Protein AF-A0A8T5H7S3-F1 (afdb_monomer_lite)

Foldseek 3Di:
DPPLPVVVLVVLVVVLVVLVVVQDPDPVVNVVSVVSNVVSVVVNVVSD

Structure (mmCIF, N/CA/C/O backbone):
data_AF-A0A8T5H7S3-F1
#
_entry.id   AF-A0A8T5H7S3-F1
#
loop_
_atom_site.group_PDB
_atom_site.id
_atom_site.type_symbol
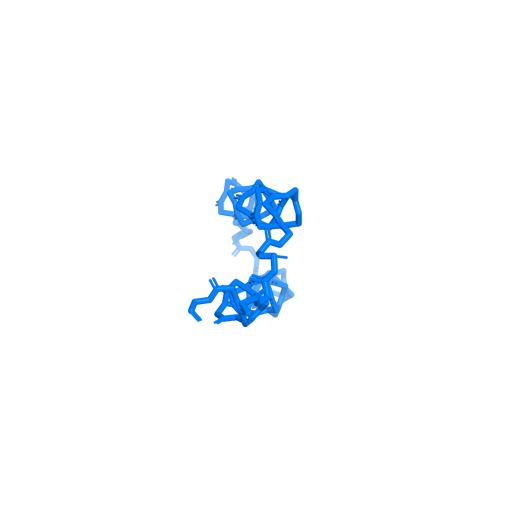_atom_site.label_atom_id
_atom_site.label_alt_id
_atom_site.label_comp_id
_atom_site.label_asym_id
_atom_site.label_entity_id
_atom_site.label_seq_id
_atom_site.pdbx_PDB_ins_code
_atom_site.Cartn_x
_atom_site.Cartn_y
_atom_site.Cartn_z
_atom_site.occupancy
_atom_site.B_iso_or_equiv
_atom_site.auth_seq_id
_atom_site.auth_comp_id
_atom_site.auth_asym_id
_atom_site.auth_atom_id
_atom_site.pdbx_PDB_model_num
ATOM 1 N N . MET A 1 1 ? -12.417 -3.795 23.609 1.00 43.31 1 MET A N 1
ATOM 2 C CA . MET A 1 1 ? -12.531 -3.675 22.141 1.00 43.31 1 MET A CA 1
ATOM 3 C C . MET A 1 1 ? -11.680 -2.496 21.732 1.00 43.31 1 MET A C 1
ATOM 5 O O . MET A 1 1 ? -11.991 -1.386 22.143 1.00 43.31 1 MET A O 1
ATOM 9 N N . VAL A 1 2 ? -10.569 -2.744 21.034 1.00 54.50 2 VAL A N 1
ATOM 10 C CA . VAL A 1 2 ? -9.766 -1.673 20.433 1.00 54.50 2 VAL A CA 1
ATOM 11 C C . VAL A 1 2 ? -10.716 -0.907 19.524 1.00 54.50 2 VAL A C 1
ATOM 13 O O . VAL A 1 2 ? -11.309 -1.498 18.623 1.00 54.50 2 VAL A O 1
ATOM 16 N N . THR A 1 3 ? -10.947 0.370 19.806 1.00 57.03 3 THR A N 1
ATOM 17 C CA . THR A 1 3 ? -11.561 1.280 18.844 1.00 57.03 3 THR A CA 1
ATOM 18 C C . THR A 1 3 ? -10.636 1.283 17.642 1.00 57.03 3 THR A C 1
ATOM 20 O O . THR A 1 3 ? -9.629 1.984 17.652 1.00 57.03 3 THR A O 1
ATOM 23 N N . VAL A 1 4 ? -10.925 0.411 16.670 1.00 61.31 4 VAL A N 1
ATOM 24 C CA . VAL A 1 4 ? -10.320 0.397 15.339 1.00 61.31 4 VAL A CA 1
ATOM 25 C C . VAL A 1 4 ? -10.268 1.854 14.926 1.00 61.31 4 VAL A C 1
ATOM 27 O O . VAL A 1 4 ? -11.320 2.489 14.801 1.00 61.31 4 VAL A O 1
ATOM 30 N N . ASP A 1 5 ? -9.061 2.413 14.838 1.00 66.50 5 ASP A N 1
ATOM 31 C CA . ASP A 1 5 ? -8.886 3.794 14.422 1.00 66.50 5 ASP A CA 1
ATOM 32 C C . ASP A 1 5 ? -9.291 3.855 12.948 1.00 66.50 5 ASP A C 1
ATOM 34 O O . ASP A 1 5 ? -8.502 3.655 12.022 1.00 66.50 5 ASP A O 1
ATOM 38 N N . ASN A 1 6 ? -10.595 4.040 12.743 1.00 81.31 6 ASN A N 1
ATOM 39 C CA . ASN A 1 6 ? -11.244 4.030 11.444 1.00 81.31 6 ASN A CA 1
ATOM 40 C C . ASN A 1 6 ? -10.633 5.093 10.532 1.00 81.31 6 ASN A C 1
ATOM 42 O O . ASN A 1 6 ? -10.732 4.974 9.310 1.00 81.31 6 ASN A O 1
ATOM 46 N N . LYS A 1 7 ? -9.999 6.127 11.100 1.00 89.75 7 LYS A N 1
ATOM 47 C CA . LYS A 1 7 ? -9.256 7.114 10.330 1.00 89.75 7 LYS A CA 1
ATOM 48 C C . LYS A 1 7 ? -7.986 6.489 9.758 1.00 89.75 7 LYS A C 1
ATOM 50 O O . LYS A 1 7 ? -7.836 6.509 8.537 1.00 89.75 7 LYS A O 1
ATOM 55 N N . ARG A 1 8 ? -7.139 5.874 10.593 1.00 92.06 8 ARG A N 1
ATOM 56 C CA . ARG A 1 8 ? -5.895 5.237 10.130 1.00 92.06 8 ARG A CA 1
ATOM 57 C C . ARG A 1 8 ? -6.165 4.104 9.141 1.00 92.06 8 ARG A C 1
ATOM 59 O O . ARG A 1 8 ? -5.529 4.049 8.094 1.00 92.06 8 ARG A O 1
ATOM 66 N N . TYR A 1 9 ? -7.171 3.271 9.404 1.00 91.81 9 TYR A N 1
ATOM 67 C CA . TYR A 1 9 ? -7.586 2.219 8.471 1.00 91.81 9 TYR A CA 1
ATOM 68 C C . TYR A 1 9 ? -7.987 2.785 7.094 1.00 91.81 9 TYR A C 1
ATOM 70 O O . TYR A 1 9 ? -7.533 2.306 6.054 1.00 91.81 9 TYR A O 1
ATOM 78 N N . ARG A 1 10 ? -8.791 3.858 7.062 1.00 93.88 10 ARG A N 1
ATOM 79 C CA . ARG A 1 10 ? -9.175 4.532 5.807 1.00 93.88 10 ARG A CA 1
ATOM 80 C C . ARG A 1 10 ? -7.986 5.182 5.099 1.00 93.88 10 ARG A C 1
ATOM 82 O O . ARG A 1 10 ? -7.970 5.206 3.871 1.00 93.88 10 ARG A O 1
ATOM 89 N N . GLU A 1 11 ? -7.025 5.729 5.839 1.00 95.56 11 GLU A N 1
ATOM 90 C CA . GLU A 1 11 ? -5.785 6.282 5.279 1.00 95.56 11 GLU A CA 1
ATOM 91 C C . GLU A 1 11 ? -4.939 5.188 4.624 1.00 95.56 11 GLU A C 1
ATOM 93 O O . GLU A 1 11 ? -4.575 5.331 3.459 1.00 95.56 11 GLU A O 1
ATOM 98 N N . LEU A 1 12 ? -4.747 4.050 5.295 1.00 95.69 12 LEU A N 1
ATOM 99 C CA . LEU A 1 12 ? -4.031 2.899 4.739 1.00 95.69 12 LEU A CA 1
ATOM 100 C C . LEU A 1 12 ? -4.679 2.368 3.456 1.00 95.69 12 LEU A C 1
ATOM 102 O O . LEU A 1 12 ? -3.977 2.044 2.500 1.00 95.69 12 LEU A O 1
ATOM 106 N N . LEU A 1 13 ? -6.013 2.327 3.384 1.00 95.88 13 LEU A N 1
ATOM 107 C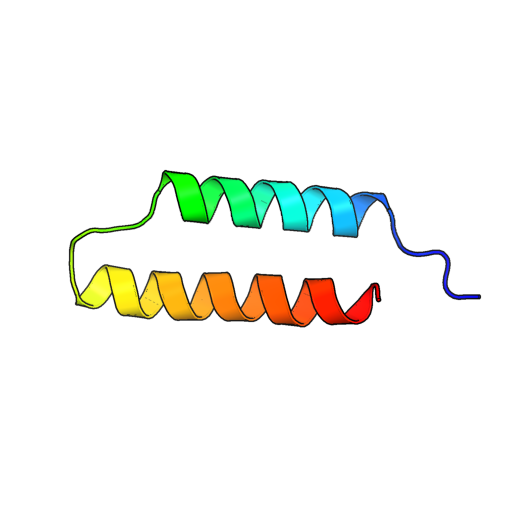 CA . LEU A 1 13 ? -6.714 1.954 2.150 1.00 95.88 13 LEU A CA 1
ATOM 108 C C . LEU A 1 13 ? -6.470 2.952 1.008 1.00 95.88 13 LEU A C 1
ATOM 110 O O . LEU A 1 13 ? -6.333 2.539 -0.147 1.00 95.88 13 LEU A O 1
ATOM 114 N N . LYS A 1 14 ? -6.392 4.255 1.308 1.00 96.69 14 LYS A N 1
ATOM 115 C CA . LYS A 1 14 ? -6.050 5.283 0.312 1.00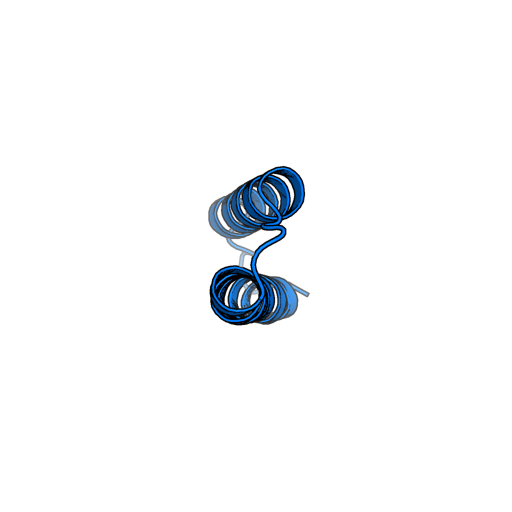 96.69 14 LYS A CA 1
ATOM 116 C C . LYS A 1 14 ? -4.600 5.149 -0.154 1.00 96.69 14 LYS A C 1
ATOM 118 O O . LYS A 1 14 ? -4.360 5.199 -1.356 1.00 96.69 14 LYS A O 1
ATOM 123 N N . GLU A 1 15 ? -3.658 4.949 0.766 1.00 96.81 15 GLU A N 1
ATOM 124 C CA . GLU A 1 15 ? -2.235 4.750 0.456 1.00 96.81 15 GLU A CA 1
ATOM 125 C C . GLU A 1 15 ? -2.009 3.484 -0.379 1.00 96.81 15 GLU A C 1
ATOM 127 O O . GLU A 1 15 ? -1.300 3.522 -1.388 1.00 96.81 15 GLU A O 1
ATOM 132 N N . LYS A 1 16 ? -2.675 2.380 -0.014 1.00 97.06 16 LYS A N 1
ATOM 133 C CA . LYS A 1 16 ? -2.683 1.135 -0.790 1.00 97.06 16 LYS A CA 1
ATOM 134 C C . LYS A 1 16 ? -3.134 1.396 -2.223 1.00 97.06 16 LYS A C 1
ATOM 136 O O . LYS A 1 16 ?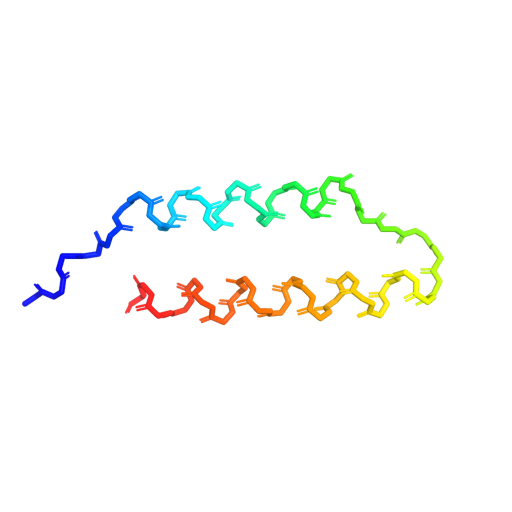 -2.415 1.043 -3.154 1.00 97.06 16 LYS A O 1
ATOM 141 N N . LYS A 1 17 ? -4.291 2.043 -2.397 1.00 97.44 17 LYS A N 1
ATOM 142 C CA . LYS A 1 17 ? -4.829 2.349 -3.727 1.00 97.44 17 LYS A CA 1
ATOM 143 C C . LYS A 1 17 ? -3.876 3.239 -4.527 1.00 97.44 17 LYS A C 1
ATOM 145 O O . LYS A 1 17 ? -3.595 2.945 -5.680 1.00 97.44 17 LYS A O 1
ATOM 150 N N . PHE A 1 18 ? -3.326 4.282 -3.905 1.00 97.44 18 PHE A N 1
ATOM 151 C CA . PHE A 1 18 ? -2.356 5.162 -4.555 1.00 97.44 18 PHE A CA 1
ATOM 152 C C . PHE A 1 18 ? -1.128 4.394 -5.057 1.00 97.44 18 PHE A C 1
ATOM 154 O O . PHE A 1 18 ? -0.674 4.624 -6.177 1.00 97.44 18 PHE A O 1
ATOM 161 N N . LEU A 1 19 ? -0.598 3.463 -4.259 1.00 96.62 19 LEU A N 1
ATOM 162 C CA . LEU A 1 19 ? 0.497 2.607 -4.705 1.00 96.62 19 LEU A CA 1
ATOM 163 C C . LEU A 1 19 ? 0.065 1.676 -5.839 1.00 96.62 19 LEU A C 1
ATOM 165 O O . LEU A 1 19 ? 0.821 1.535 -6.793 1.00 96.62 19 LEU A O 1
ATOM 169 N N . GLU A 1 20 ? -1.112 1.053 -5.768 1.00 96.12 20 GLU A N 1
ATOM 170 C CA . GLU A 1 20 ? -1.638 0.211 -6.855 1.00 96.12 20 GLU A CA 1
ATOM 171 C C . GLU A 1 20 ? -1.740 0.987 -8.178 1.00 96.12 20 GLU A C 1
ATOM 173 O O . GLU A 1 20 ? -1.253 0.499 -9.199 1.00 96.12 20 GLU A O 1
ATOM 178 N N . ASP A 1 21 ? -2.263 2.214 -8.133 1.00 97.44 21 ASP A N 1
ATOM 179 C CA . ASP A 1 21 ? -2.397 3.106 -9.292 1.00 97.44 21 ASP A CA 1
ATOM 180 C C . ASP A 1 21 ? -1.029 3.574 -9.836 1.00 97.44 21 ASP A C 1
ATOM 182 O O . ASP A 1 21 ? -0.878 3.813 -11.032 1.00 97.44 21 ASP A O 1
ATOM 186 N N . ASN A 1 22 ? -0.006 3.663 -8.976 1.00 95.56 22 ASN A N 1
ATOM 187 C CA . ASN A 1 22 ? 1.358 4.089 -9.324 1.00 95.56 22 ASN A CA 1
ATOM 188 C C . ASN A 1 22 ? 2.359 2.924 -9.349 1.00 95.56 22 ASN A C 1
ATOM 190 O O . ASN A 1 22 ? 3.539 3.095 -9.022 1.00 95.56 22 ASN A O 1
ATOM 194 N N . ARG A 1 23 ? 1.907 1.718 -9.707 1.00 95.06 23 ARG A N 1
ATOM 195 C CA . ARG A 1 23 ? 2.786 0.550 -9.795 1.00 95.06 23 ARG A CA 1
ATOM 196 C C . ARG A 1 23 ? 3.874 0.785 -10.858 1.00 95.06 23 ARG A C 1
ATOM 198 O O . ARG A 1 23 ? 3.554 0.895 -12.041 1.00 95.06 23 ARG A O 1
ATOM 205 N N . PRO A 1 24 ? 5.160 0.833 -10.472 1.00 95.88 24 PRO A N 1
ATOM 206 C CA . PRO A 1 24 ? 6.233 1.134 -11.405 1.00 95.88 24 PRO A CA 1
ATOM 207 C C . PRO A 1 24 ? 6.508 -0.052 -12.331 1.00 95.88 24 PRO A C 1
ATOM 209 O O . PR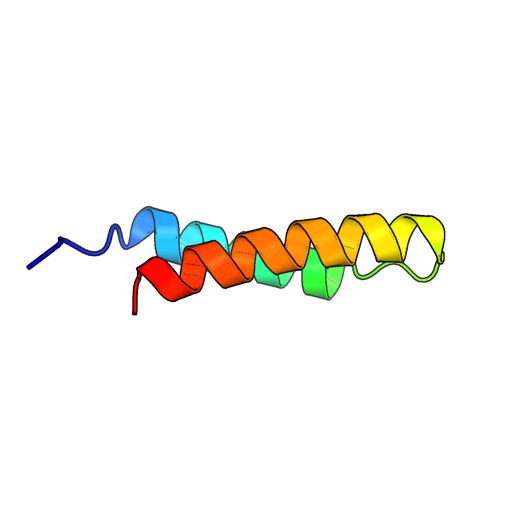O A 1 24 ? 6.306 -1.205 -11.957 1.00 95.88 24 PRO A O 1
ATOM 212 N N . SER A 1 25 ? 7.030 0.230 -13.521 1.00 93.44 25 SER A N 1
ATOM 213 C CA . SER A 1 25 ? 7.505 -0.782 -14.473 1.00 93.44 25 SER A CA 1
ATOM 214 C C . SER A 1 25 ? 8.992 -1.123 -14.300 1.00 93.44 25 SER A C 1
ATOM 216 O O . SER A 1 25 ? 9.408 -2.231 -14.629 1.00 93.44 25 SER A O 1
ATOM 218 N N . ASP A 1 26 ? 9.792 -0.203 -13.749 1.00 96.25 26 ASP A N 1
ATOM 219 C CA . ASP A 1 26 ? 11.219 -0.410 -13.475 1.00 96.25 26 ASP A CA 1
ATOM 220 C C . ASP A 1 26 ? 11.455 -1.404 -12.322 1.00 96.25 26 ASP A C 1
ATOM 222 O O . ASP A 1 26 ? 10.802 -1.338 -11.278 1.00 96.25 26 ASP A O 1
ATOM 226 N N . ILE A 1 27 ? 12.436 -2.300 -12.475 1.00 92.88 27 ILE A N 1
ATOM 227 C CA . ILE A 1 27 ? 12.719 -3.383 -11.516 1.00 92.88 27 ILE A CA 1
ATOM 228 C C . ILE A 1 27 ? 13.184 -2.839 -10.157 1.00 92.88 27 ILE A C 1
ATOM 230 O O . ILE A 1 27 ? 12.775 -3.351 -9.107 1.00 92.88 27 ILE A O 1
ATOM 234 N N . ASN A 1 28 ? 14.021 -1.800 -10.141 1.00 94.06 28 ASN A N 1
ATOM 235 C CA . ASN A 1 28 ? 14.519 -1.226 -8.890 1.00 94.06 28 ASN A CA 1
ATOM 236 C C . ASN A 1 28 ? 13.409 -0.465 -8.157 1.00 94.06 28 ASN A C 1
ATOM 238 O O . ASN A 1 28 ? 13.268 -0.583 -6.935 1.00 94.06 28 ASN A O 1
ATOM 242 N N . ALA A 1 29 ? 12.577 0.266 -8.898 1.00 95.06 29 ALA A N 1
ATOM 243 C CA . ALA A 1 29 ? 11.378 0.897 -8.368 1.00 95.06 29 ALA A CA 1
ATOM 244 C C . ALA A 1 29 ? 10.362 -0.141 -7.860 1.00 95.06 29 ALA A C 1
ATOM 246 O O . ALA A 1 29 ? 9.798 0.052 -6.784 1.00 95.06 29 ALA A O 1
ATOM 247 N N . MET A 1 30 ? 10.201 -1.275 -8.549 1.00 96.75 30 MET A N 1
ATOM 248 C CA . MET A 1 30 ? 9.307 -2.367 -8.144 1.00 96.75 30 MET A CA 1
ATOM 249 C C . MET A 1 30 ? 9.709 -2.973 -6.796 1.00 96.75 30 MET A C 1
ATOM 251 O O . MET A 1 30 ? 8.842 -3.287 -5.982 1.00 96.75 30 MET A O 1
ATOM 255 N N . ARG A 1 31 ? 11.014 -3.101 -6.509 1.00 95.94 31 ARG A N 1
ATOM 256 C CA . ARG A 1 31 ? 11.489 -3.561 -5.189 1.00 95.94 31 ARG A CA 1
ATOM 257 C C . ARG A 1 31 ? 11.047 -2.620 -4.069 1.00 95.94 31 ARG A C 1
ATOM 259 O O . ARG A 1 31 ? 10.520 -3.085 -3.060 1.00 95.94 31 ARG A O 1
ATOM 266 N N . ARG A 1 32 ? 11.222 -1.307 -4.259 1.00 95.88 32 ARG A N 1
ATOM 267 C CA . ARG A 1 32 ? 10.771 -0.290 -3.291 1.00 95.88 32 ARG A CA 1
ATOM 268 C C . ARG A 1 32 ? 9.254 -0.292 -3.147 1.00 95.88 32 ARG A C 1
ATOM 270 O O . ARG A 1 32 ? 8.752 -0.298 -2.030 1.00 95.88 32 ARG A O 1
ATOM 277 N N . TRP A 1 33 ? 8.543 -0.363 -4.268 1.00 97.50 33 TRP A N 1
ATOM 278 C CA . TRP A 1 33 ? 7.088 -0.447 -4.302 1.00 97.50 33 TRP A CA 1
ATOM 279 C C . TRP A 1 33 ? 6.567 -1.658 -3.523 1.00 97.50 33 TRP A C 1
ATOM 281 O O . TRP A 1 33 ? 5.700 -1.504 -2.669 1.00 97.50 33 TRP A O 1
ATOM 291 N N . LYS A 1 34 ? 7.152 -2.845 -3.742 1.00 97.06 34 LYS A N 1
ATOM 292 C CA . LYS A 1 34 ? 6.789 -4.075 -3.025 1.00 97.06 34 LYS A CA 1
ATOM 293 C C . LYS A 1 34 ? 7.019 -3.936 -1.520 1.00 97.06 34 LYS A C 1
ATOM 295 O O . LYS A 1 34 ? 6.186 -4.390 -0.744 1.00 97.06 34 LYS A O 1
ATOM 300 N N . HIS A 1 35 ? 8.122 -3.306 -1.112 1.00 97.25 35 HIS A N 1
ATOM 301 C CA . HIS A 1 35 ? 8.411 -3.055 0.302 1.00 97.25 35 HIS A CA 1
ATOM 302 C C . HIS A 1 35 ? 7.376 -2.125 0.941 1.00 97.25 35 HIS A C 1
ATOM 304 O O . HIS A 1 35 ? 6.826 -2.450 1.991 1.00 97.25 35 HIS A O 1
ATOM 310 N N . SER A 1 36 ? 7.062 -1.002 0.289 1.00 96.94 36 SER A N 1
ATOM 311 C CA . SER A 1 36 ? 6.048 -0.057 0.773 1.00 96.94 36 SER A CA 1
ATOM 312 C C . SER A 1 36 ? 4.655 -0.687 0.831 1.00 96.94 36 SER A C 1
ATOM 314 O O . SER A 1 36 ? 3.979 -0.580 1.851 1.00 96.94 36 SER A O 1
ATOM 316 N N . MET A 1 37 ? 4.255 -1.408 -0.221 1.00 97.62 37 MET A N 1
ATOM 317 C CA . MET A 1 37 ? 2.988 -2.142 -0.265 1.00 97.62 37 MET A CA 1
ATOM 318 C C . MET A 1 37 ? 2.910 -3.189 0.853 1.00 97.62 37 MET A C 1
ATOM 320 O O . MET A 1 37 ? 1.898 -3.284 1.540 1.00 97.62 37 MET A O 1
ATOM 324 N N . GLY A 1 38 ? 3.993 -3.938 1.083 1.00 97.12 38 GLY A N 1
ATOM 325 C CA . GLY A 1 38 ? 4.069 -4.934 2.151 1.00 97.12 38 GLY A CA 1
ATOM 326 C C . GLY A 1 38 ? 3.837 -4.339 3.540 1.00 97.12 38 GLY A C 1
ATOM 327 O O . GLY A 1 38 ? 3.078 -4.909 4.316 1.00 97.12 38 GLY A O 1
ATOM 328 N N . LYS A 1 39 ? 4.416 -3.167 3.833 1.00 96.88 39 LYS A N 1
ATOM 329 C CA . LYS A 1 39 ? 4.187 -2.466 5.108 1.00 96.88 39 LYS A CA 1
ATOM 330 C C . LYS A 1 39 ? 2.727 -2.060 5.302 1.00 96.88 39 LYS A C 1
ATOM 332 O O . LYS A 1 39 ? 2.180 -2.284 6.374 1.00 96.88 39 LYS A O 1
ATOM 337 N N . ILE A 1 40 ? 2.097 -1.501 4.267 1.00 96.44 40 ILE A N 1
ATOM 338 C CA . ILE A 1 40 ? 0.687 -1.090 4.335 1.00 96.44 40 ILE A CA 1
ATOM 339 C C . ILE A 1 40 ? -0.218 -2.300 4.567 1.00 96.44 40 ILE A C 1
ATOM 341 O O . ILE A 1 40 ? -1.136 -2.230 5.379 1.00 96.44 40 ILE A O 1
ATOM 345 N N . LEU A 1 41 ? 0.051 -3.423 3.894 1.00 95.88 41 LEU A N 1
ATOM 346 C CA . LEU A 1 41 ? -0.714 -4.655 4.089 1.00 95.88 41 LEU A CA 1
ATOM 347 C C . LEU A 1 41 ? -0.541 -5.224 5.503 1.00 95.88 41 LEU A C 1
ATOM 349 O O . LEU A 1 41 ? -1.539 -5.570 6.124 1.00 95.88 41 LEU A O 1
ATOM 353 N N . GLN A 1 42 ? 0.686 -5.256 6.029 1.00 95.56 42 GLN A N 1
ATOM 354 C CA . GLN A 1 42 ? 0.948 -5.679 7.411 1.00 95.56 42 GLN A CA 1
ATOM 355 C C . GLN A 1 42 ? 0.218 -4.797 8.425 1.00 95.56 42 GLN A C 1
ATOM 357 O O . GLN A 1 42 ? -0.351 -5.302 9.385 1.00 95.56 42 GLN A O 1
ATOM 362 N N . GLU A 1 43 ? 0.201 -3.479 8.215 1.00 94.19 43 GLU A N 1
ATOM 363 C CA . GLU A 1 43 ? -0.509 -2.569 9.115 1.00 94.19 43 GLU A CA 1
ATOM 364 C C . GLU A 1 43 ? -2.030 -2.760 9.024 1.00 94.19 43 GLU A C 1
ATOM 366 O O . GLU A 1 43 ? -2.708 -2.763 10.047 1.00 94.19 43 GLU A O 1
ATOM 371 N N . LEU A 1 44 ? -2.573 -2.997 7.823 1.00 93.31 44 LEU A N 1
ATOM 372 C CA . LEU A 1 44 ? -3.992 -3.317 7.627 1.00 93.31 44 LEU A CA 1
ATOM 373 C C . LEU A 1 44 ? -4.412 -4.616 8.332 1.00 93.31 44 LEU A C 1
ATOM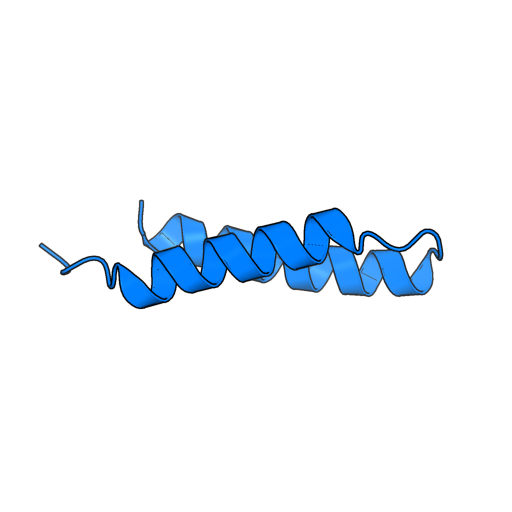 375 O O . LEU A 1 44 ? -5.545 -4.697 8.805 1.00 93.31 44 LEU A O 1
ATOM 379 N N . GLU A 1 45 ? -3.525 -5.610 8.433 1.00 92.06 45 GLU A N 1
ATOM 380 C CA . GLU A 1 45 ? -3.783 -6.852 9.178 1.00 92.06 45 GLU A CA 1
ATOM 381 C C . GLU A 1 45 ? -3.971 -6.614 10.683 1.00 92.06 45 GLU A C 1
ATOM 383 O O . GLU A 1 45 ? -4.696 -7.372 11.321 1.00 92.06 45 GLU A O 1
ATOM 388 N N . LEU A 1 46 ? -3.403 -5.540 11.247 1.00 90.19 46 LEU A N 1
ATOM 389 C CA . LEU A 1 46 ? -3.568 -5.189 12.666 1.00 90.19 46 LEU A CA 1
ATOM 390 C C . LEU A 1 46 ? -4.968 -4.655 13.005 1.00 90.19 46 LEU A C 1
ATOM 392 O O . LEU A 1 46 ? -5.329 -4.584 14.178 1.00 90.19 46 LEU A O 1
ATOM 396 N N . PHE A 1 47 ? -5.752 -4.266 11.997 1.00 85.00 47 PHE A N 1
ATOM 397 C CA . PHE A 1 47 ? -7.135 -3.807 12.163 1.00 85.00 47 PHE A CA 1
ATOM 398 C C . PHE A 1 47 ? -8.166 -4.936 11.984 1.00 85.00 47 PHE A C 1
ATOM 400 O O . PHE A 1 47 ? -9.363 -4.650 11.903 1.00 85.00 47 PHE A O 1
ATOM 407 N N . ARG A 1 48 ? -7.712 -6.191 11.875 1.00 68.88 48 ARG A N 1
ATOM 408 C CA . ARG A 1 48 ? -8.539 -7.368 11.591 1.00 68.88 48 ARG A CA 1
ATOM 409 C C . ARG A 1 48 ? -8.976 -8.120 12.846 1.00 68.88 48 ARG A C 1
ATOM 411 O O . ARG A 1 48 ? -8.226 -8.111 13.845 1.00 68.88 48 ARG A O 1
#

Sequence (48 aa):
MVTVDNKRYRELLKEKKFLEDNRPSDINAMRRWKHSMGKILQELELFR

Radius of gyration: 12.38 Å; chains: 1; bounding box: 27×14×37 Å

pLDDT: mean 90.27, std 12.72, range [43.31, 97.62]

Secondary structure (DSSP, 8-state):
-----HHHHHHHHHHHHHHHHT--SSHHHHHHHHHHHHHHHHHHHTT-